Protein AF-A0A7K9P1R8-F1 (afdb_monomer)

Sequence (54 aa):
ASNVSHTVVLRPLKAGYFNFTSATITYLAQEGAQVVVGFTSAPGQGGILAQRDF

Solvent-accessible surface area (backbone atoms only — not comparable to full-atom values): 3886 Å² total; per-residue (Å²): 138,83,93,80,88,86,83,88,82,90,79,73,94,64,66,45,79,43,77,43,64,59,48,79,49,76,48,63,90,45,93,93,50,72,77,45,80,45,77,47,74,53,87,38,79,45,75,45,74,69,87,72,89,126

Organism: NCBI:txid2585810

Structure (mmCIF, N/CA/C/O backbone):
data_AF-A0A7K9P1R8-F1
#
_entry.id   AF-A0A7K9P1R8-F1
#
loop_
_atom_site.group_PDB
_atom_site.id
_atom_site.type_symbol
_atom_site.label_atom_id
_atom_site.label_alt_id
_atom_site.label_comp_id
_atom_site.label_asym_id
_atom_site.label_entity_id
_atom_site.label_seq_id
_atom_site.pdbx_PDB_ins_code
_atom_site.Cartn_x
_atom_site.Cartn_y
_atom_site.Cartn_z
_atom_site.occupancy
_atom_site.B_iso_or_equiv
_atom_site.auth_seq_id
_atom_site.auth_comp_id
_atom_site.auth_asym_id
_atom_site.auth_atom_id
_atom_site.pdbx_PDB_model_num
ATOM 1 N N . ALA A 1 1 ? -2.711 1.622 30.634 1.00 47.34 1 ALA A N 1
ATOM 2 C CA . ALA A 1 1 ? -2.929 1.500 29.179 1.00 47.34 1 ALA A CA 1
ATOM 3 C C . ALA A 1 1 ? -1.571 1.528 28.487 1.00 47.34 1 ALA A C 1
ATOM 5 O O . ALA A 1 1 ? -0.818 2.463 28.729 1.00 47.34 1 ALA A O 1
ATOM 6 N N . SER A 1 2 ? -1.210 0.491 27.730 1.00 62.78 2 SER A N 1
ATOM 7 C CA . SER A 1 2 ? 0.070 0.408 27.013 1.00 62.78 2 SER A CA 1
ATOM 8 C C . SER A 1 2 ? -0.079 0.973 25.599 1.00 62.78 2 SER A C 1
ATOM 10 O O . SER A 1 2 ? -0.945 0.522 24.854 1.00 62.78 2 SER A O 1
ATOM 12 N N . ASN A 1 3 ? 0.761 1.937 25.220 1.00 61.03 3 ASN A N 1
ATOM 13 C CA . ASN A 1 3 ? 0.827 2.427 23.844 1.00 61.03 3 ASN A CA 1
ATOM 14 C C . ASN A 1 3 ? 1.479 1.356 22.957 1.00 61.03 3 ASN A C 1
ATOM 16 O O . ASN A 1 3 ? 2.618 0.968 23.209 1.00 61.03 3 ASN A O 1
ATOM 20 N N . VAL A 1 4 ? 0.762 0.880 21.936 1.00 67.62 4 VAL A N 1
ATOM 21 C CA . VAL A 1 4 ? 1.264 -0.092 20.952 1.00 67.62 4 VAL A CA 1
ATOM 22 C C . VAL A 1 4 ? 1.196 0.542 19.567 1.00 67.62 4 VAL A C 1
ATOM 24 O O . VAL A 1 4 ? 0.117 0.892 19.090 1.00 67.62 4 VAL A O 1
ATOM 27 N N . SER A 1 5 ? 2.351 0.687 18.921 1.00 70.56 5 SER A N 1
ATOM 28 C CA . SER A 1 5 ? 2.460 1.198 17.553 1.00 70.56 5 SER A CA 1
ATOM 29 C C . SER A 1 5 ? 2.505 0.031 16.571 1.00 70.56 5 SER A C 1
ATOM 31 O O . SER A 1 5 ? 3.380 -0.826 16.670 1.00 70.56 5 SER A O 1
ATOM 33 N N . HIS A 1 6 ? 1.574 0.004 15.617 1.00 66.81 6 HIS A N 1
ATOM 34 C CA . HIS A 1 6 ? 1.552 -0.980 14.536 1.00 66.81 6 HIS A CA 1
ATOM 35 C C . HIS A 1 6 ? 2.162 -0.353 13.279 1.00 66.81 6 HIS A C 1
ATOM 37 O O . HIS A 1 6 ? 1.660 0.656 12.786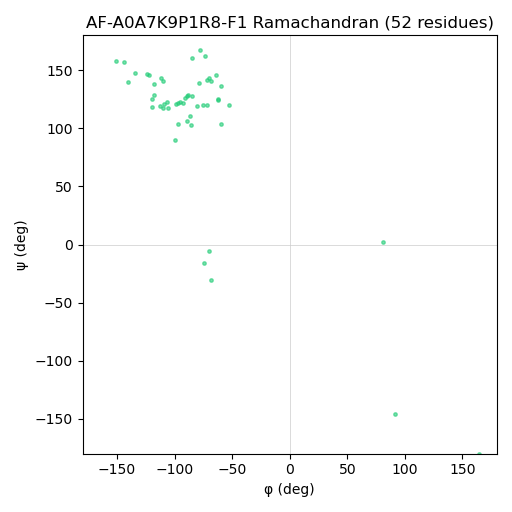 1.00 66.81 6 HIS A O 1
ATOM 43 N N . THR A 1 7 ? 3.234 -0.951 12.758 1.00 67.31 7 THR A N 1
ATOM 44 C CA . THR A 1 7 ? 3.916 -0.491 11.540 1.00 67.31 7 THR A CA 1
ATOM 45 C C . THR A 1 7 ? 3.836 -1.574 10.475 1.00 67.31 7 THR A C 1
ATOM 47 O O . THR A 1 7 ? 4.221 -2.716 10.718 1.00 67.31 7 THR A O 1
ATOM 50 N N . VAL A 1 8 ? 3.381 -1.210 9.277 1.00 66.81 8 VAL A N 1
ATOM 51 C CA . VAL A 1 8 ? 3.376 -2.094 8.106 1.00 66.81 8 VAL A CA 1
ATOM 52 C C . VAL A 1 8 ? 4.492 -1.650 7.167 1.00 66.81 8 VAL A C 1
ATOM 54 O O . VAL A 1 8 ? 4.470 -0.531 6.662 1.00 66.81 8 VAL A O 1
ATOM 57 N N . VAL A 1 9 ? 5.475 -2.523 6.937 1.00 69.81 9 VAL A N 1
ATOM 58 C CA . VAL A 1 9 ? 6.590 -2.264 6.015 1.00 69.81 9 VAL A CA 1
ATOM 59 C C . VAL A 1 9 ? 6.439 -3.153 4.787 1.00 69.81 9 VAL A C 1
ATOM 61 O O . VAL A 1 9 ? 6.508 -4.377 4.880 1.00 69.81 9 VAL A O 1
ATOM 64 N N . LEU A 1 10 ? 6.269 -2.533 3.622 1.00 66.25 10 LEU A N 1
ATOM 65 C CA . LEU A 1 10 ? 6.274 -3.217 2.332 1.00 66.25 10 LEU A CA 1
ATOM 66 C C . LEU A 1 10 ? 7.712 -3.259 1.798 1.00 66.25 10 LEU A C 1
ATOM 68 O O . LEU A 1 10 ? 8.240 -2.239 1.358 1.00 66.25 10 LEU A O 1
ATOM 72 N N . ARG A 1 11 ? 8.358 -4.434 1.842 1.00 68.25 11 ARG A N 1
ATOM 73 C CA . ARG A 1 11 ? 9.672 -4.654 1.213 1.00 68.25 11 ARG A CA 1
ATOM 74 C C . ARG A 1 11 ? 9.489 -5.211 -0.205 1.00 68.25 11 ARG A C 1
ATOM 76 O O . ARG A 1 11 ? 8.928 -6.296 -0.351 1.00 68.25 11 ARG A O 1
ATOM 83 N N . PRO A 1 12 ? 10.009 -4.548 -1.245 1.00 65.94 12 PRO A N 1
ATOM 84 C CA . PRO A 1 12 ? 10.006 -5.098 -2.598 1.00 65.94 12 PRO A CA 1
ATOM 85 C C . PRO A 1 12 ? 11.003 -6.248 -2.721 1.00 65.94 12 PRO A C 1
ATOM 87 O O . PRO A 1 12 ? 12.113 -6.178 -2.199 1.00 65.94 12 PRO A O 1
ATOM 90 N N . LEU A 1 13 ? 10.631 -7.288 -3.467 1.00 73.06 13 LEU A N 1
ATOM 91 C CA . LEU A 1 13 ? 11.492 -8.451 -3.719 1.00 73.06 13 LEU A CA 1
ATOM 92 C C . LEU A 1 13 ? 12.622 -8.159 -4.719 1.00 73.06 13 LEU A C 1
ATOM 94 O O . LEU A 1 13 ? 13.566 -8.936 -4.831 1.00 73.06 13 LEU A O 1
ATOM 98 N N . LYS A 1 14 ? 12.514 -7.058 -5.472 1.00 69.94 14 LYS A N 1
ATOM 99 C CA . LYS A 1 14 ? 13.503 -6.607 -6.454 1.00 69.94 14 LYS A CA 1
ATOM 100 C C . LYS A 1 14 ? 13.635 -5.091 -6.387 1.00 69.94 14 LYS A C 1
ATOM 102 O O . LYS A 1 14 ? 12.631 -4.395 -6.269 1.00 69.94 14 LYS A O 1
ATOM 107 N N . ALA A 1 15 ? 14.862 -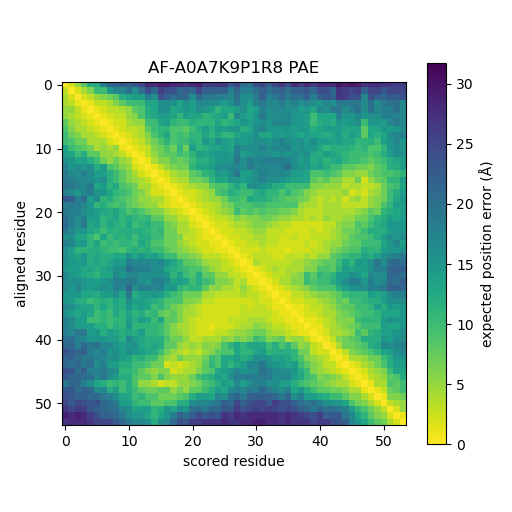4.594 -6.491 1.00 70.12 15 ALA A N 1
ATOM 108 C CA . ALA A 1 15 ? 15.106 -3.180 -6.738 1.00 70.12 15 ALA A CA 1
ATOM 109 C C . ALA A 1 15 ? 14.681 -2.835 -8.172 1.00 70.12 15 ALA A C 1
ATOM 111 O O . ALA A 1 15 ? 14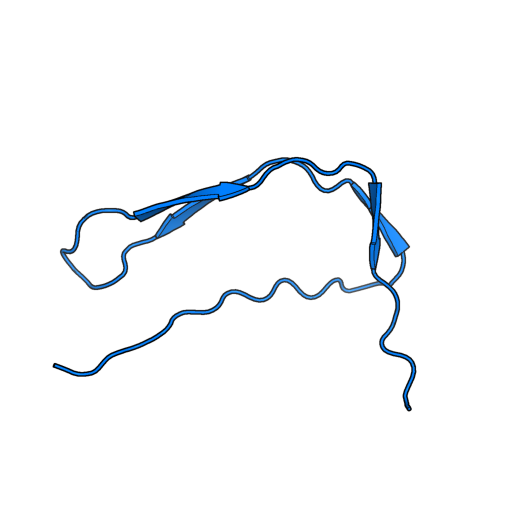.846 -3.646 -9.087 1.00 70.12 15 ALA A O 1
ATOM 112 N N . GLY A 1 16 ? 14.118 -1.648 -8.366 1.00 74.88 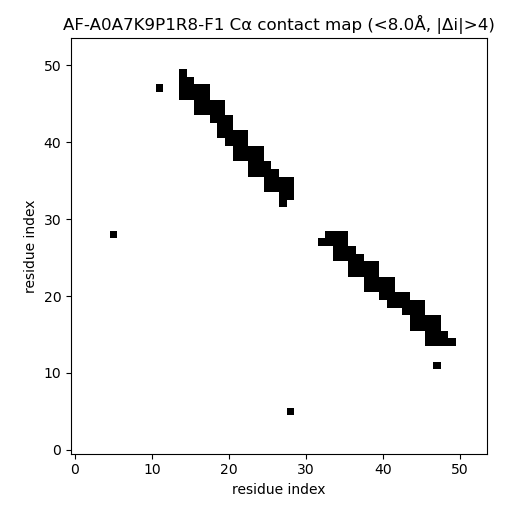16 GLY A N 1
ATOM 113 C CA . GLY A 1 16 ? 13.586 -1.240 -9.661 1.00 74.88 16 GLY A CA 1
ATOM 114 C C . GLY A 1 16 ? 12.674 -0.027 -9.570 1.00 74.88 16 GLY A C 1
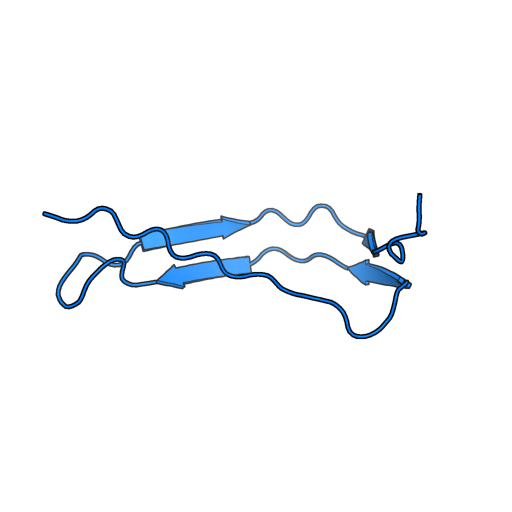ATOM 115 O O . GLY A 1 16 ? 12.447 0.524 -8.493 1.00 74.88 16 GLY A O 1
ATOM 116 N N . TYR A 1 17 ? 12.159 0.389 -10.721 1.00 74.62 17 TYR A N 1
ATOM 117 C CA . TYR A 1 17 ? 11.137 1.424 -10.796 1.00 74.62 17 TYR A CA 1
ATOM 118 C C . TYR A 1 17 ? 9.761 0.799 -10.609 1.00 74.62 17 TYR A C 1
ATOM 120 O O . TYR A 1 17 ? 9.403 -0.150 -11.307 1.00 74.62 17 TYR A O 1
ATOM 128 N N . PHE A 1 18 ? 8.996 1.349 -9.674 1.00 76.69 18 PHE A N 1
ATOM 129 C CA . PHE A 1 18 ? 7.639 0.922 -9.375 1.00 76.69 18 PHE A CA 1
ATOM 130 C C . PHE A 1 18 ? 6.686 2.096 -9.543 1.00 76.69 18 PHE A C 1
ATOM 132 O O . PHE A 1 18 ? 7.026 3.244 -9.255 1.00 76.69 18 PHE A O 1
A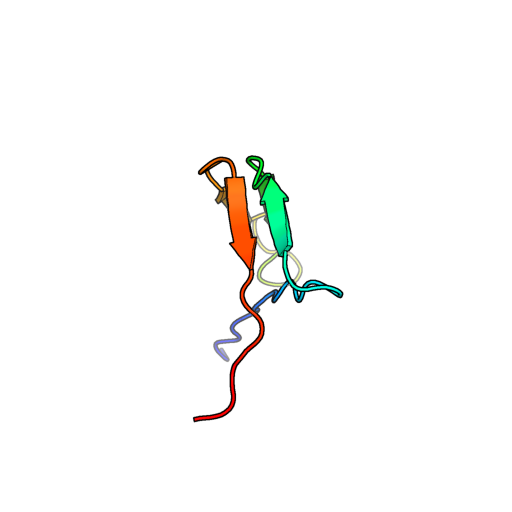TOM 139 N N . ASN A 1 19 ? 5.475 1.792 -9.996 1.00 73.88 19 ASN A N 1
ATOM 140 C CA . ASN A 1 19 ? 4.394 2.762 -10.035 1.00 73.88 19 ASN A CA 1
ATOM 141 C C . ASN A 1 19 ? 3.685 2.749 -8.687 1.00 73.88 19 ASN A C 1
ATOM 143 O O . ASN A 1 19 ? 3.007 1.779 -8.345 1.00 73.88 19 ASN A O 1
ATOM 147 N N . PHE A 1 20 ? 3.848 3.826 -7.928 1.00 76.56 20 PHE A N 1
ATOM 148 C CA . PHE A 1 20 ? 3.154 4.006 -6.664 1.00 76.56 20 PHE A CA 1
ATOM 149 C C . PHE A 1 20 ? 1.789 4.629 -6.936 1.00 76.56 20 PHE A C 1
ATOM 151 O O . PHE A 1 20 ? 1.668 5.823 -7.222 1.00 76.56 20 PHE A O 1
ATOM 158 N N . THR A 1 21 ? 0.759 3.791 -6.880 1.00 78.88 21 THR A N 1
ATOM 159 C CA . THR A 1 21 ? -0.638 4.216 -6.960 1.00 78.88 21 THR A CA 1
ATOM 160 C C . THR A 1 21 ? -1.148 4.639 -5.586 1.00 78.88 21 THR A C 1
ATOM 162 O O . THR A 1 21 ? -0.589 4.260 -4.556 1.00 78.88 21 THR A O 1
ATOM 165 N N . SER A 1 22 ? -2.234 5.408 -5.561 1.00 83.56 22 SER A N 1
ATOM 166 C CA . SER A 1 22 ? -2.921 5.736 -4.317 1.00 83.56 22 SER A CA 1
ATOM 167 C C . SER A 1 22 ? -3.488 4.466 -3.687 1.00 83.56 22 SER A C 1
ATOM 169 O O . SER A 1 22 ? -3.899 3.531 -4.378 1.00 83.56 22 SER A O 1
ATOM 171 N N . ALA A 1 23 ? -3.503 4.432 -2.362 1.00 81.69 23 ALA A N 1
ATOM 172 C CA . ALA A 1 23 ? -4.066 3.342 -1.590 1.00 81.69 23 ALA A CA 1
ATOM 173 C C . ALA A 1 23 ? -4.937 3.904 -0.467 1.00 81.69 23 ALA A C 1
ATOM 175 O O . ALA A 1 23 ? -4.670 4.972 0.087 1.00 81.69 23 ALA A O 1
ATOM 176 N N . THR A 1 24 ? -5.987 3.160 -0.131 1.00 84.88 24 THR A N 1
ATOM 177 C CA . THR A 1 24 ? -6.778 3.387 1.080 1.00 84.88 24 THR A CA 1
ATOM 178 C C . THR A 1 24 ? -6.436 2.276 2.058 1.00 84.88 24 THR A C 1
ATOM 180 O O . THR A 1 24 ? -6.554 1.098 1.726 1.00 84.88 24 THR A O 1
ATOM 183 N N . ILE A 1 25 ? -5.972 2.650 3.244 1.00 82.94 25 ILE A N 1
ATOM 184 C CA . ILE A 1 25 ? -5.564 1.734 4.304 1.00 82.94 25 ILE A CA 1
ATOM 185 C C . ILE A 1 25 ? -6.607 1.832 5.408 1.00 82.94 25 ILE A C 1
ATOM 187 O O . ILE A 1 25 ? -6.814 2.903 5.970 1.00 82.94 25 ILE A O 1
ATOM 191 N N . THR A 1 26 ? -7.252 0.718 5.737 1.00 85.56 26 THR A N 1
ATOM 192 C CA . THR A 1 26 ? -8.217 0.646 6.838 1.00 85.56 26 THR A CA 1
ATOM 193 C C . THR A 1 26 ? -7.744 -0.357 7.875 1.00 85.56 26 THR A C 1
ATOM 195 O O . THR A 1 26 ? -7.492 -1.511 7.527 1.00 85.56 26 THR A O 1
ATOM 198 N N . TYR A 1 27 ? -7.635 0.058 9.136 1.00 82.31 27 TYR A N 1
ATOM 199 C CA . TYR A 1 27 ? -7.241 -0.831 10.230 1.00 82.31 27 TYR A CA 1
ATOM 200 C C . TYR A 1 27 ? -7.972 -0.496 11.533 1.00 82.31 27 TYR A C 1
ATOM 202 O O . TYR A 1 27 ? -8.449 0.621 11.738 1.00 82.31 27 TYR A O 1
ATOM 210 N N . LEU A 1 28 ? -8.054 -1.484 12.423 1.00 85.62 28 LEU A N 1
ATOM 211 C CA . LEU A 1 28 ? -8.522 -1.310 13.794 1.00 85.62 28 LEU A CA 1
ATOM 212 C C . LEU A 1 28 ? -7.300 -1.160 14.696 1.00 85.62 28 LEU A C 1
ATOM 214 O O . LEU A 1 28 ? -6.439 -2.035 14.717 1.00 85.62 28 LEU A O 1
ATOM 218 N N . ALA A 1 29 ? -7.204 -0.047 15.425 1.00 80.94 29 ALA A N 1
ATOM 219 C CA . ALA A 1 29 ? -6.075 0.182 16.328 1.00 80.94 29 ALA A CA 1
ATOM 220 C C . ALA A 1 29 ? -6.091 -0.775 17.534 1.00 80.94 29 ALA A C 1
ATOM 222 O O . ALA A 1 29 ? -5.035 -1.110 18.067 1.00 80.94 29 ALA A O 1
ATOM 223 N N . GLN A 1 30 ? -7.288 -1.181 17.967 1.00 84.38 30 GLN A N 1
ATOM 224 C CA . GLN A 1 30 ? -7.557 -2.125 19.052 1.00 84.38 30 GLN A CA 1
ATOM 225 C C . GLN A 1 30 ? -8.886 -2.843 18.761 1.00 84.38 30 GLN A C 1
ATOM 227 O O . GLN A 1 30 ? -9.716 -2.337 18.001 1.00 84.38 30 GLN A O 1
ATOM 232 N N . GLU A 1 31 ? -9.098 -4.015 19.355 1.00 77.56 31 GLU A N 1
ATOM 233 C CA . GLU A 1 31 ? -10.341 -4.779 19.205 1.00 77.56 31 GLU A CA 1
ATOM 234 C C . GLU A 1 31 ? -11.536 -3.982 19.765 1.00 77.56 31 GLU A C 1
ATOM 236 O O . GLU A 1 31 ? -11.496 -3.493 20.891 1.00 77.56 31 GLU A 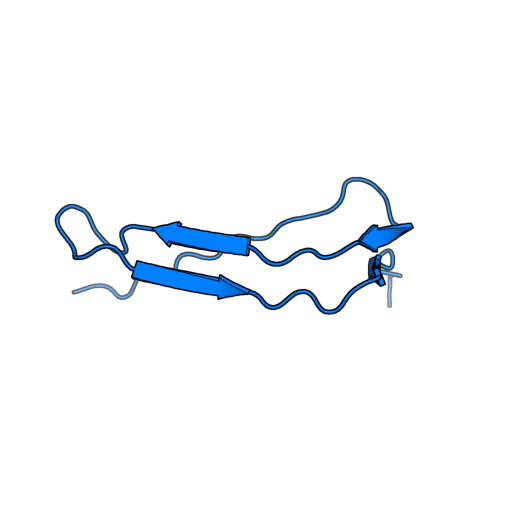O 1
ATOM 241 N N . GLY A 1 32 ? -12.577 -3.782 18.948 1.00 82.25 32 GLY A N 1
ATOM 242 C CA . GLY A 1 32 ? -13.744 -2.957 19.294 1.00 82.25 32 GLY A CA 1
ATOM 243 C C . GLY A 1 32 ? -13.570 -1.439 19.118 1.00 82.25 32 GLY A C 1
ATOM 244 O O . GLY A 1 32 ? -14.502 -0.690 19.404 1.00 82.25 32 GLY A O 1
ATOM 245 N N . ALA A 1 33 ? -12.415 -0.965 18.638 1.00 84.94 33 ALA A N 1
ATOM 246 C CA . ALA A 1 33 ? -12.193 0.455 18.358 1.00 84.94 33 ALA A CA 1
ATOM 247 C C . ALA A 1 33 ? -12.845 0.916 17.038 1.00 84.94 33 ALA A C 1
ATOM 249 O O . ALA A 1 33 ? -13.253 0.115 16.198 1.00 84.94 33 ALA A O 1
ATOM 250 N N . GLN A 1 34 ? -12.911 2.234 16.830 1.00 85.81 34 GLN A N 1
ATOM 251 C CA . GLN A 1 34 ? -13.348 2.810 15.558 1.00 85.81 34 GLN A CA 1
ATOM 252 C C . GLN A 1 34 ? -12.323 2.525 14.447 1.00 85.81 34 GLN A C 1
ATOM 254 O O . GLN A 1 34 ? -11.113 2.586 14.674 1.00 85.81 34 GLN A O 1
ATOM 259 N N . VAL A 1 35 ? -12.814 2.225 13.239 1.00 87.31 35 VAL A N 1
ATOM 260 C CA . VAL A 1 35 ? -11.968 1.993 12.058 1.00 87.31 35 VAL A CA 1
ATOM 261 C C . VAL A 1 35 ? -11.189 3.262 11.725 1.00 87.31 35 VAL A C 1
ATOM 263 O O . VAL A 1 35 ? -11.778 4.320 11.499 1.00 87.31 35 VAL A O 1
ATOM 266 N N . VAL A 1 36 ? -9.865 3.138 11.659 1.00 87.81 36 VAL A N 1
ATOM 267 C CA . VAL A 1 36 ? -8.974 4.199 11.191 1.00 87.81 36 VAL A CA 1
ATOM 268 C C . VAL A 1 36 ? -8.817 4.062 9.684 1.00 87.81 36 VAL A C 1
ATOM 270 O O . VAL A 1 36 ? -8.475 2.987 9.189 1.00 87.81 36 VAL A O 1
ATOM 273 N N . VAL A 1 37 ? -9.060 5.156 8.961 1.00 88.50 37 VAL A N 1
ATOM 274 C CA . VAL A 1 37 ? -8.916 5.235 7.503 1.00 88.50 37 VAL A CA 1
ATOM 275 C C . VAL A 1 37 ? -7.754 6.167 7.171 1.00 88.50 37 VAL A C 1
ATOM 277 O O . VAL A 1 37 ? -7.774 7.344 7.524 1.00 88.50 37 VAL A O 1
ATOM 280 N N . GLY A 1 38 ? -6.738 5.635 6.500 1.00 84.62 38 GLY A N 1
ATOM 281 C CA . GLY A 1 38 ? -5.605 6.377 5.963 1.00 84.62 38 GLY A CA 1
ATOM 282 C C . GLY A 1 38 ? -5.634 6.389 4.439 1.00 84.62 38 GLY A C 1
ATOM 283 O O . GLY A 1 38 ? -5.985 5.392 3.810 1.00 84.62 38 GLY A O 1
ATOM 284 N N . PHE A 1 39 ? -5.229 7.504 3.840 1.00 84.62 39 PHE A N 1
ATOM 285 C CA . PHE A 1 39 ? -5.110 7.646 2.391 1.00 84.62 39 PHE A CA 1
ATOM 286 C C . PHE A 1 39 ? -3.656 7.915 2.024 1.00 84.62 39 PHE A C 1
ATOM 288 O O . PHE A 1 39 ? -2.984 8.710 2.682 1.00 84.62 39 PHE A O 1
ATOM 295 N N . THR A 1 40 ? -3.178 7.279 0.961 1.00 80.94 40 THR A N 1
ATOM 296 C CA . THR A 1 40 ? -1.870 7.576 0.375 1.00 80.94 40 THR A CA 1
ATOM 297 C C . THR A 1 40 ? -2.063 8.255 -0.976 1.00 80.94 40 THR A C 1
ATOM 299 O O . THR A 1 40 ? -2.965 7.911 -1.744 1.00 80.94 40 THR A O 1
ATOM 302 N N . SER A 1 41 ? -1.224 9.244 -1.279 1.00 80.12 41 SER A N 1
ATOM 303 C CA . SER A 1 41 ? -1.176 9.854 -2.607 1.00 80.12 41 SER A CA 1
ATOM 304 C C . SER A 1 41 ? -0.499 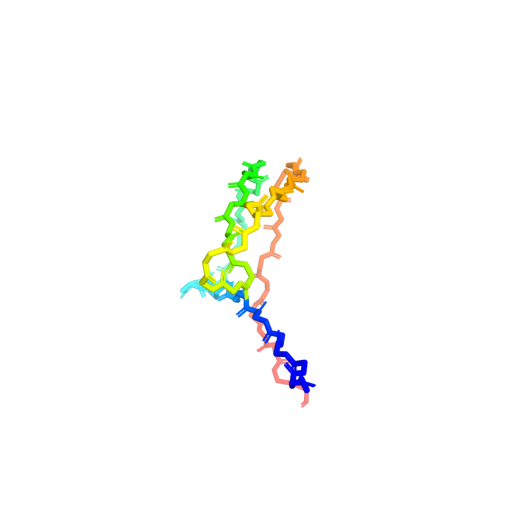8.914 -3.613 1.00 80.12 41 SER A C 1
ATOM 306 O O . SER A 1 41 ? 0.187 7.965 -3.232 1.00 80.12 41 SER A O 1
ATOM 308 N N . ALA A 1 42 ? -0.707 9.179 -4.905 1.00 81.12 42 ALA A N 1
ATOM 309 C CA . ALA A 1 42 ? -0.013 8.507 -6.000 1.00 81.12 42 ALA A CA 1
ATOM 310 C C . ALA A 1 42 ? 1.129 9.412 -6.501 1.00 81.12 42 ALA A C 1
ATOM 312 O O . ALA A 1 42 ? 0.892 10.245 -7.376 1.00 81.12 42 ALA A O 1
ATOM 313 N N . PRO A 1 43 ? 2.355 9.314 -5.955 1.00 75.38 43 PRO A N 1
ATOM 314 C CA . PRO A 1 43 ? 3.471 10.150 -6.39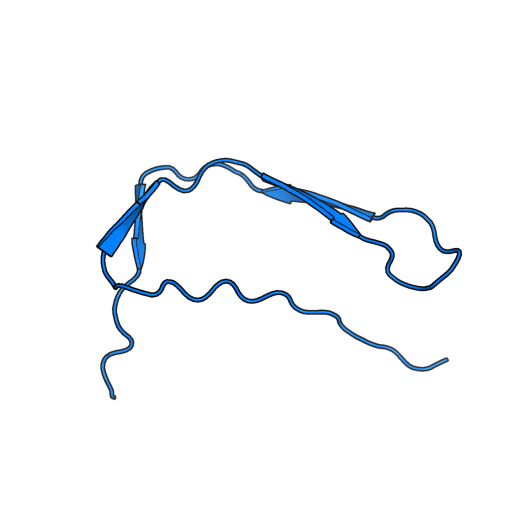8 1.00 75.38 43 PRO A CA 1
ATOM 315 C C . PRO A 1 43 ? 3.974 9.787 -7.807 1.00 75.38 43 PRO A C 1
ATOM 317 O O . PRO A 1 43 ? 4.831 10.483 -8.343 1.00 75.38 43 PRO A O 1
ATOM 320 N N . GLY A 1 44 ? 3.449 8.719 -8.420 1.00 75.31 44 GLY A N 1
ATOM 321 C CA . GLY A 1 44 ? 3.846 8.260 -9.747 1.00 75.31 44 GLY A CA 1
ATOM 322 C C . GLY A 1 44 ? 4.979 7.238 -9.685 1.00 75.31 44 GLY A C 1
ATOM 323 O O . GLY A 1 44 ? 5.038 6.406 -8.777 1.00 75.31 44 GLY A O 1
ATOM 324 N N . GLN A 1 45 ? 5.860 7.258 -10.682 1.00 74.62 45 GLN A N 1
ATOM 325 C CA . GLN A 1 45 ? 6.970 6.314 -10.767 1.00 74.62 45 GLN A CA 1
ATOM 326 C C . GLN A 1 45 ? 8.071 6.690 -9.768 1.00 74.62 45 GLN A C 1
ATOM 328 O O . GLN A 1 45 ? 8.659 7.766 -9.855 1.00 74.62 45 GLN A O 1
ATOM 333 N N . GLY A 1 46 ? 8.385 5.784 -8.845 1.00 71.94 46 GLY A N 1
ATOM 334 C CA . GLY A 1 46 ? 9.485 5.936 -7.894 1.00 71.94 46 GLY A CA 1
ATOM 335 C C . GLY A 1 46 ? 10.453 4.758 -7.977 1.00 71.94 46 GLY A C 1
ATOM 336 O O . GLY A 1 46 ? 10.063 3.630 -8.276 1.00 71.94 46 GLY A O 1
ATOM 337 N N . GLY A 1 47 ? 11.735 5.020 -7.740 1.00 69.94 47 GLY A N 1
ATOM 338 C CA . GLY A 1 47 ? 12.759 3.980 -7.686 1.00 69.94 47 GLY A CA 1
ATOM 339 C C . GLY A 1 47 ? 12.885 3.419 -6.276 1.00 69.94 47 GLY A C 1
ATOM 340 O O . GLY A 1 47 ? 13.075 4.179 -5.329 1.00 69.94 47 GLY A O 1
ATOM 341 N N . ILE A 1 48 ? 12.831 2.097 -6.134 1.00 75.56 48 ILE A N 1
ATOM 342 C CA . ILE A 1 48 ? 13.252 1.435 -4.901 1.00 75.56 48 ILE A CA 1
ATOM 343 C C . ILE A 1 48 ? 14.677 0.956 -5.121 1.00 75.56 48 ILE A C 1
ATOM 345 O O . ILE A 1 48 ? 14.925 -0.002 -5.856 1.00 75.56 48 ILE A O 1
ATOM 349 N N . LEU A 1 49 ? 15.611 1.696 -4.529 1.00 68.69 49 LEU A N 1
ATOM 350 C CA . LEU A 1 49 ? 17.038 1.423 -4.607 1.00 68.69 49 LEU A CA 1
ATOM 351 C C . LEU A 1 49 ? 17.389 0.297 -3.633 1.00 68.69 49 LEU A C 1
ATOM 353 O O . LEU A 1 49 ? 16.883 0.257 -2.511 1.00 68.69 49 LEU A O 1
ATOM 357 N N . ALA A 1 50 ? 18.258 -0.621 -4.060 1.00 66.00 50 ALA A N 1
ATOM 358 C CA . ALA A 1 50 ? 18.851 -1.574 -3.134 1.00 66.00 50 ALA A CA 1
ATOM 359 C C . ALA A 1 50 ? 19.608 -0.789 -2.056 1.00 66.00 50 ALA A C 1
ATOM 361 O O . ALA A 1 50 ? 20.313 0.172 -2.375 1.00 66.00 50 ALA A O 1
ATOM 362 N N . GLN A 1 51 ? 19.451 -1.189 -0.794 1.00 64.81 51 GLN A N 1
ATOM 363 C CA . GLN A 1 51 ? 20.272 -0.672 0.291 1.00 64.81 51 GLN A CA 1
ATOM 364 C C . GLN A 1 51 ? 21.722 -1.019 -0.049 1.00 64.81 51 GLN A C 1
ATOM 366 O O . GLN A 1 51 ? 22.110 -2.182 -0.014 1.00 64.81 51 GLN A O 1
ATOM 371 N N . ARG A 1 52 ? 22.487 -0.025 -0.502 1.00 63.03 52 ARG A N 1
ATOM 372 C CA . ARG A 1 52 ? 23.916 -0.182 -0.731 1.00 63.03 52 ARG A CA 1
ATOM 373 C C . ARG A 1 52 ? 24.567 -0.041 0.637 1.00 63.03 52 ARG A C 1
ATOM 375 O O . ARG A 1 52 ? 24.361 0.983 1.286 1.00 63.03 52 ARG A O 1
ATOM 382 N N . ASP A 1 53 ? 25.253 -1.091 1.074 1.00 51.06 53 ASP A N 1
ATOM 383 C CA . ASP A 1 53 ? 25.989 -1.111 2.336 1.00 51.06 53 ASP A CA 1
ATOM 384 C C . ASP A 1 53 ? 26.933 0.102 2.390 1.00 51.06 53 ASP A C 1
ATOM 386 O O . ASP A 1 53 ? 27.758 0.291 1.489 1.00 51.06 53 ASP A O 1
ATOM 390 N N . PHE A 1 54 ? 26.735 0.949 3.401 1.00 50.25 54 PHE A N 1
ATOM 391 C CA . PHE A 1 54 ? 27.670 1.996 3.811 1.00 50.25 54 PHE A CA 1
ATOM 392 C C . PHE A 1 54 ? 28.515 1.470 4.966 1.00 50.25 54 PHE A C 1
ATOM 394 O O . PHE A 1 54 ? 27.929 0.794 5.844 1.00 50.25 54 PHE A O 1
#

Secondary structure (DSSP, 8-state):
------------SS-EEEEE--EEEEEESSTTPPEEEEEE---EEEEE------

Nearest PDB structures (foldseek):
  8b5l-assembly1_v  TM=5.203E-01  e=9.628E-04  Oryctolagus cuniculus
  8b6l-assembly1_F  TM=5.220E-01  e=1.574E-03  Homo sapiens

Radius of gyration: 15.52 Å; Cα contacts (8 Å, |Δi|>4): 59; chains: 1; bounding box: 41×19×40 Å

Mean predicted aligned error: 11.06 Å

pLDDT: mean 74.32, std 9.61, range [47.34, 88.5]

Foldseek 3Di:
DDDDDDDDDDDDPDWDKDFQDKDWDWDAPDVPHDIDIDIDHGPTIDTDDDPDDD